Protein AF-A0A2S9GCF1-F1 (afdb_monomer)

Solvent-accessible surface area (backbone atoms only — not comparable to full-atom values): 5632 Å² total; per-residue (Å²): 136,89,87,83,88,86,84,92,78,85,77,62,93,87,66,47,71,72,55,50,43,53,52,47,33,52,49,41,48,70,34,58,76,76,46,42,45,79,43,63,70,89,88,42,84,46,78,45,68,55,65,70,72,73,63,55,33,74,84,76,57,85,84,74,100,62,57,66,86,78,40,46,73,60,47,54,52,54,56,49,50,68,79,68,116

Foldseek 3Di:
DDDDDDDDDDDDPPQDPVNVQVVQLVVCQVDQVSQWDWDCPPVDTDIDGDHRPPDRSVVLDDDDPDDCVVCVVVVVVVNVVVVPD

Secondary structure (DSSP, 8-state):
---------PPPTT--HHHHHHHHHHHHHH-GGGSEEEE-GGG--EEEEPPTTSS-HHHH----SS-HHHHHHHHHHHHHHHH--

Sequence (85 aa):
RRFTQNVLIRLPEHISGPRVAQILQALLDRHDMLRAVLDDSDDEYRLTTRPPGAVQAGDVLTVVDASAQDALSAEVVAALDRIDP

Radius of gyration: 15.36 Å; Cα contacts (8 Å, |Δi|>4): 54; chains: 1; bounding box: 46×19×36 Å

Structure (mmCIF, N/CA/C/O backbone):
data_AF-A0A2S9GCF1-F1
#
_entry.id   AF-A0A2S9GCF1-F1
#
loop_
_atom_site.group_PDB
_atom_site.id
_atom_site.type_symbol
_atom_site.label_atom_id
_atom_site.label_alt_id
_atom_site.label_comp_id
_atom_site.label_asym_id
_atom_site.label_entity_id
_atom_site.label_seq_id
_atom_site.pdbx_PDB_ins_code
_atom_site.Cartn_x
_atom_site.Cartn_y
_atom_site.Cartn_z
_atom_site.occupancy
_atom_site.B_iso_or_equiv
_atom_site.auth_seq_id
_atom_site.auth_comp_id
_atom_site.auth_asym_id
_atom_site.auth_atom_id
_atom_site.pdbx_PDB_model_num
ATOM 1 N N . ARG A 1 1 ? 19.625 11.599 5.985 1.00 63.59 1 ARG A N 1
ATOM 2 C CA . ARG A 1 1 ? 18.504 12.502 6.355 1.00 63.59 1 ARG A CA 1
ATOM 3 C C . ARG A 1 1 ? 17.303 12.018 5.578 1.00 63.59 1 ARG A C 1
ATOM 5 O O . ARG A 1 1 ? 17.363 12.033 4.360 1.00 63.59 1 ARG A O 1
ATOM 12 N N . ARG A 1 2 ? 16.275 11.543 6.267 1.00 69.94 2 ARG A N 1
ATOM 13 C CA . ARG A 1 2 ? 15.108 10.947 5.632 1.00 69.94 2 ARG A CA 1
ATOM 14 C C . ARG A 1 2 ? 14.144 12.021 5.131 1.00 69.94 2 ARG A C 1
ATOM 16 O O . ARG A 1 2 ? 13.889 12.986 5.852 1.00 69.94 2 ARG A O 1
ATOM 23 N N . PHE A 1 3 ? 13.607 11.850 3.926 1.00 82.06 3 PHE A N 1
ATOM 24 C CA . PHE A 1 3 ? 12.582 12.733 3.373 1.00 82.06 3 PHE A CA 1
ATOM 25 C C . PHE A 1 3 ? 11.259 11.978 3.257 1.00 82.06 3 PHE A C 1
ATOM 27 O O . PHE A 1 3 ? 11.133 11.050 2.469 1.00 82.06 3 PHE A O 1
ATOM 34 N N . THR A 1 4 ? 10.269 12.368 4.060 1.00 84.62 4 THR A N 1
ATOM 35 C CA . THR A 1 4 ? 8.908 11.820 3.994 1.00 84.62 4 THR A CA 1
ATOM 36 C C . THR A 1 4 ? 7.884 12.927 4.151 1.00 84.62 4 THR A C 1
ATOM 38 O O . THR A 1 4 ? 8.140 13.931 4.814 1.00 84.62 4 THR A O 1
ATOM 41 N N . GLN A 1 5 ? 6.722 12.732 3.536 1.00 87.12 5 GLN A N 1
ATOM 42 C CA . GLN A 1 5 ? 5.567 13.609 3.679 1.00 87.12 5 GLN A CA 1
ATOM 43 C C . GLN A 1 5 ? 4.422 12.788 4.262 1.00 87.12 5 GLN A C 1
ATOM 45 O O . GLN A 1 5 ? 4.032 11.781 3.679 1.00 87.12 5 GLN A O 1
ATOM 50 N N . ASN A 1 6 ? 3.899 13.215 5.411 1.00 87.69 6 ASN A N 1
ATOM 51 C CA . ASN A 1 6 ? 2.828 12.527 6.128 1.00 87.69 6 ASN A CA 1
ATOM 52 C C . ASN A 1 6 ? 1.700 13.516 6.421 1.00 87.69 6 ASN A C 1
ATOM 54 O O . ASN A 1 6 ? 1.959 14.672 6.757 1.00 87.69 6 ASN A O 1
ATOM 58 N N . VAL A 1 7 ? 0.455 13.059 6.313 1.00 89.25 7 VAL A N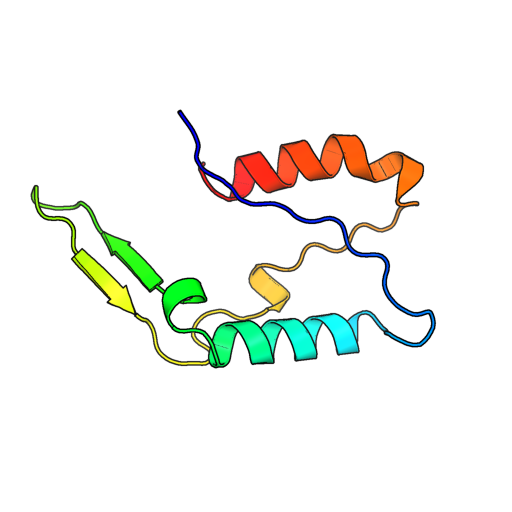 1
ATOM 59 C CA . VAL A 1 7 ? -0.742 13.858 6.600 1.00 89.25 7 VAL A CA 1
ATOM 60 C C . VAL A 1 7 ? -1.695 13.024 7.446 1.00 89.25 7 VAL A C 1
ATOM 62 O O . VAL A 1 7 ? -1.930 11.856 7.146 1.00 89.25 7 VAL A O 1
ATOM 65 N N . LEU A 1 8 ? -2.262 13.634 8.488 1.00 90.25 8 LEU A N 1
ATOM 66 C CA . LEU A 1 8 ? -3.335 13.039 9.279 1.00 90.25 8 LEU A CA 1
ATOM 67 C C . LEU A 1 8 ? -4.688 13.502 8.736 1.00 90.25 8 LEU A C 1
ATOM 69 O O . LEU A 1 8 ? -4.936 14.702 8.617 1.00 90.25 8 LEU A O 1
ATOM 73 N N . ILE A 1 9 ? -5.571 12.550 8.439 1.00 90.31 9 ILE A N 1
ATOM 74 C CA . ILE A 1 9 ? -6.908 12.822 7.911 1.00 90.31 9 ILE A CA 1
ATOM 75 C C . ILE A 1 9 ? -7.938 12.147 8.812 1.00 90.31 9 ILE A C 1
ATOM 77 O O . ILE A 1 9 ? -7.839 10.958 9.106 1.00 90.31 9 ILE A O 1
ATOM 81 N N . ARG A 1 10 ? -8.960 12.902 9.224 1.00 90.62 10 ARG A N 1
ATOM 82 C CA . ARG A 1 10 ? -10.158 12.338 9.852 1.00 90.62 10 ARG A CA 1
ATOM 83 C C . ARG A 1 10 ? -11.129 11.909 8.758 1.00 90.62 10 ARG A C 1
ATOM 85 O O . ARG A 1 10 ? -11.524 12.731 7.934 1.00 90.62 10 ARG A O 1
ATOM 92 N N . LEU A 1 11 ? -11.522 10.641 8.765 1.00 90.50 11 LEU A N 1
ATOM 93 C CA . LEU A 1 11 ? -12.497 10.133 7.807 1.00 90.50 11 LEU A CA 1
ATOM 94 C C . LEU A 1 11 ? -13.922 10.570 8.188 1.00 90.50 11 LEU A C 1
ATOM 96 O O . LEU A 1 11 ? -14.255 10.592 9.375 1.00 90.50 11 LEU A O 1
ATOM 100 N N . PRO A 1 12 ? -14.777 10.897 7.204 1.00 91.12 12 PRO A N 1
ATOM 101 C CA . PRO A 1 12 ? -16.215 11.010 7.419 1.00 91.12 12 PRO A CA 1
ATOM 102 C C . PRO A 1 12 ? -16.810 9.705 7.967 1.00 91.12 12 PRO A C 1
ATOM 104 O O . PRO A 1 12 ? -16.386 8.620 7.574 1.00 91.12 12 PRO A O 1
ATOM 107 N N . GLU A 1 13 ? -17.851 9.809 8.799 1.00 88.75 13 GLU A N 1
ATOM 108 C CA . GLU A 1 13 ? -18.450 8.673 9.530 1.00 88.75 13 GLU A CA 1
ATOM 109 C C . GLU A 1 13 ? -18.942 7.522 8.636 1.00 88.75 13 GLU A C 1
ATOM 111 O O . GLU A 1 13 ? -18.991 6.374 9.062 1.00 88.75 13 GLU A O 1
ATOM 116 N N . HIS A 1 14 ? -19.294 7.812 7.382 1.00 90.94 14 HIS A N 1
ATOM 117 C CA . HIS A 1 14 ? -19.834 6.827 6.443 1.00 90.94 14 HIS A CA 1
ATOM 118 C C . HIS A 1 14 ? -18.760 6.093 5.620 1.00 90.94 14 HIS A C 1
ATOM 120 O O . HIS A 1 14 ? -19.102 5.258 4.779 1.00 90.94 14 HIS A O 1
ATOM 126 N N . ILE A 1 15 ? -17.470 6.404 5.803 1.00 92.19 15 ILE A N 1
ATOM 127 C CA . ILE A 1 15 ? -16.391 5.710 5.095 1.00 92.19 15 ILE A CA 1
ATOM 128 C C . ILE A 1 15 ? -15.997 4.454 5.872 1.00 92.19 15 ILE A C 1
ATOM 130 O O . ILE A 1 15 ? -15.434 4.519 6.960 1.00 92.19 15 ILE A O 1
ATOM 134 N N . SER A 1 16 ? -16.255 3.295 5.269 1.00 91.94 16 SER A N 1
ATOM 135 C CA . SER A 1 16 ? -15.846 1.998 5.803 1.00 91.94 16 SER A CA 1
ATOM 136 C C . SER A 1 16 ? -14.402 1.646 5.429 1.00 91.94 16 SER A C 1
ATOM 138 O O . SER A 1 16 ? -13.874 2.130 4.427 1.00 91.94 16 SER A O 1
ATOM 140 N N . GLY A 1 17 ? -13.782 0.729 6.178 1.00 90.69 17 GLY A N 1
ATOM 141 C CA . GLY A 1 17 ? -12.455 0.185 5.853 1.00 90.69 17 GLY A CA 1
ATOM 142 C C . GLY A 1 17 ? -12.334 -0.333 4.407 1.00 90.69 17 GLY A C 1
ATOM 143 O O . GLY A 1 17 ? -11.428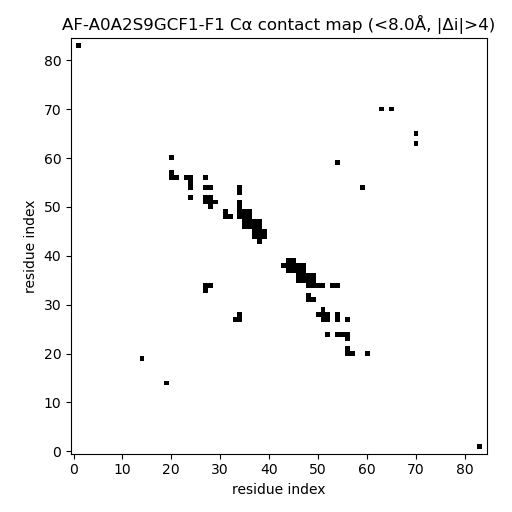 0.097 3.692 1.00 90.69 17 GLY A O 1
ATOM 144 N N . PRO A 1 18 ? -13.277 -1.158 3.905 1.00 94.19 18 PRO A N 1
ATOM 145 C CA . PRO A 1 18 ? -13.275 -1.579 2.502 1.00 94.19 18 PRO A CA 1
ATOM 146 C C . PRO A 1 18 ? -13.343 -0.410 1.511 1.00 94.19 18 PRO A C 1
ATOM 148 O O . PRO A 1 18 ? -12.710 -0.452 0.456 1.00 94.19 18 PRO A O 1
ATOM 151 N N . ARG A 1 19 ? -14.076 0.661 1.848 1.00 95.25 19 ARG A N 1
ATOM 152 C CA . ARG A 1 19 ? -14.145 1.861 1.007 1.00 95.25 19 ARG A CA 1
ATOM 153 C C . ARG A 1 19 ? -12.821 2.625 0.999 1.00 95.25 19 ARG A C 1
ATOM 155 O O . ARG A 1 19 ? -12.438 3.116 -0.059 1.00 95.25 19 ARG A O 1
ATOM 162 N N . VAL A 1 20 ? -12.108 2.692 2.127 1.00 95.38 20 VAL A N 1
ATOM 163 C CA . VAL A 1 20 ? -10.746 3.253 2.183 1.00 95.38 20 VAL A CA 1
ATOM 164 C C . VAL A 1 20 ? -9.816 2.480 1.256 1.00 95.38 20 VAL A C 1
ATOM 166 O O . VAL A 1 20 ? -9.158 3.095 0.423 1.00 95.38 20 VAL A O 1
ATOM 169 N N . ALA A 1 21 ? -9.809 1.146 1.331 1.00 96.56 21 ALA A N 1
ATOM 170 C CA . ALA A 1 21 ? -8.958 0.316 0.479 1.00 96.56 21 ALA A CA 1
ATOM 171 C C . ALA A 1 21 ? -9.227 0.548 -1.021 1.00 96.56 21 ALA A C 1
ATOM 173 O O . ALA A 1 21 ? -8.288 0.694 -1.798 1.00 96.56 21 ALA A O 1
ATOM 174 N N . GLN A 1 22 ? -10.497 0.671 -1.425 1.00 97.19 22 GLN A N 1
ATOM 175 C CA . GLN A 1 22 ? -10.868 0.989 -2.812 1.00 97.19 22 GLN A CA 1
ATOM 176 C C . GLN A 1 22 ? -10.375 2.373 -3.257 1.00 97.19 22 GLN A C 1
ATOM 178 O O . GLN A 1 22 ? -9.886 2.524 -4.376 1.00 97.19 22 GLN A O 1
ATOM 183 N N . ILE A 1 23 ? -10.497 3.386 -2.393 1.00 96.31 23 ILE A N 1
ATOM 184 C CA . ILE A 1 23 ? -10.005 4.740 -2.682 1.00 96.31 23 ILE A CA 1
ATOM 185 C C . ILE A 1 23 ? -8.480 4.726 -2.819 1.00 96.31 23 ILE A C 1
ATOM 187 O O . ILE A 1 23 ? -7.953 5.292 -3.774 1.00 96.31 23 ILE A O 1
ATOM 191 N N . LEU A 1 24 ? -7.775 4.051 -1.908 1.00 96.94 24 LEU A N 1
ATOM 192 C CA . LEU A 1 24 ? -6.321 3.906 -1.974 1.00 96.94 24 LEU A CA 1
ATOM 193 C C . LEU A 1 24 ? -5.884 3.180 -3.248 1.00 96.94 24 LEU A C 1
ATOM 195 O O . LEU A 1 24 ? -4.950 3.638 -3.899 1.00 96.94 24 LEU A O 1
ATOM 199 N N . GLN A 1 25 ? -6.587 2.118 -3.656 1.00 98.56 25 GLN A N 1
ATOM 200 C CA . GLN A 1 25 ? -6.293 1.422 -4.909 1.00 98.56 25 GLN A CA 1
ATOM 201 C C . GLN A 1 25 ? -6.441 2.358 -6.113 1.00 98.56 25 GLN A C 1
ATOM 203 O O . GLN A 1 25 ? -5.538 2.445 -6.940 1.00 98.56 25 GLN A O 1
ATOM 208 N N . ALA A 1 26 ? -7.534 3.126 -6.173 1.00 98.44 26 ALA A N 1
ATOM 209 C CA . ALA A 1 26 ? -7.753 4.089 -7.248 1.00 98.44 26 ALA A CA 1
ATOM 210 C C . ALA A 1 26 ? -6.662 5.173 -7.299 1.00 98.44 26 ALA A C 1
ATOM 212 O O . ALA A 1 26 ? -6.244 5.565 -8.388 1.00 98.44 26 ALA A O 1
ATOM 213 N N . LEU A 1 27 ? -6.180 5.643 -6.143 1.00 97.62 27 LEU A N 1
ATOM 214 C CA . LEU A 1 27 ? -5.065 6.590 -6.074 1.00 97.62 27 LEU A CA 1
ATOM 215 C C . LEU A 1 27 ? -3.765 5.960 -6.581 1.00 97.62 27 LEU A C 1
ATOM 217 O O . LEU A 1 27 ? -3.100 6.554 -7.427 1.00 97.62 27 LEU A O 1
ATOM 221 N N . LEU A 1 28 ? -3.418 4.760 -6.109 1.00 98.25 28 LEU A N 1
ATOM 222 C CA . LEU A 1 28 ? -2.221 4.046 -6.553 1.00 98.25 28 LEU A CA 1
ATOM 223 C C . LEU A 1 28 ? -2.247 3.859 -8.072 1.00 98.25 28 LEU A C 1
ATOM 225 O O . LEU A 1 28 ? -1.322 4.281 -8.761 1.00 98.25 28 LEU A O 1
ATOM 229 N N . ASP A 1 29 ? -3.342 3.327 -8.610 1.00 98.44 29 ASP A N 1
ATOM 230 C CA . ASP A 1 29 ? -3.489 3.044 -10.039 1.00 98.44 29 ASP A CA 1
ATOM 231 C C . ASP A 1 29 ? -3.453 4.306 -10.905 1.00 98.44 29 ASP A C 1
ATOM 233 O O . ASP A 1 29 ? -2.908 4.284 -12.010 1.00 98.44 29 ASP A O 1
ATOM 237 N N . ARG A 1 30 ? -3.997 5.421 -10.402 1.00 98.25 30 ARG A N 1
ATOM 238 C CA . ARG A 1 30 ? -4.025 6.704 -11.114 1.00 98.25 30 ARG A CA 1
ATOM 239 C C . ARG A 1 30 ? -2.680 7.430 -11.107 1.00 98.25 30 ARG A C 1
ATOM 241 O O . ARG A 1 30 ? -2.432 8.212 -12.024 1.00 98.25 30 ARG A O 1
ATOM 248 N N . HIS A 1 31 ? -1.850 7.231 -10.086 1.00 98.25 31 HIS A N 1
ATOM 249 C CA . HIS A 1 31 ? -0.635 8.016 -9.872 1.00 98.25 31 HIS A CA 1
ATOM 250 C C . HIS A 1 31 ? 0.633 7.183 -10.084 1.00 98.25 31 HIS A C 1
ATOM 252 O O . HIS A 1 31 ? 1.088 6.473 -9.192 1.00 98.25 31 HIS A O 1
ATOM 258 N N . ASP A 1 32 ? 1.257 7.345 -11.250 1.00 97.56 32 ASP A N 1
ATOM 259 C CA . ASP A 1 32 ? 2.492 6.665 -11.671 1.00 97.56 32 ASP A CA 1
ATOM 260 C C . ASP A 1 32 ? 3.605 6.698 -10.616 1.00 97.56 32 ASP A C 1
ATOM 262 O O . ASP A 1 32 ? 4.193 5.665 -10.299 1.00 97.56 32 ASP A O 1
ATOM 266 N N . MET A 1 33 ? 3.831 7.859 -9.996 1.00 95.81 33 MET A N 1
ATOM 267 C CA . MET A 1 33 ? 4.878 8.035 -8.984 1.00 95.81 33 MET A CA 1
ATOM 268 C C . MET A 1 33 ? 4.658 7.212 -7.711 1.00 95.81 33 MET A C 1
ATOM 270 O O . MET A 1 33 ? 5.636 6.838 -7.074 1.00 95.81 33 MET A O 1
ATOM 274 N N . LEU A 1 34 ? 3.413 6.880 -7.349 1.00 95.50 34 LEU A N 1
ATOM 275 C CA . LEU A 1 34 ? 3.140 6.005 -6.198 1.00 95.50 34 LEU A CA 1
ATOM 276 C C . LEU A 1 34 ? 3.460 4.530 -6.495 1.00 95.50 34 LEU A C 1
ATOM 278 O O . LEU A 1 34 ? 3.527 3.707 -5.586 1.00 95.50 34 LEU A O 1
ATOM 282 N N . ARG A 1 35 ? 3.647 4.191 -7.774 1.00 96.69 35 ARG A N 1
ATOM 283 C CA . ARG A 1 35 ? 3.948 2.842 -8.272 1.00 96.69 35 ARG A CA 1
ATOM 284 C C . ARG A 1 35 ? 5.389 2.730 -8.773 1.00 96.69 35 ARG A C 1
ATOM 286 O O . ARG A 1 35 ? 5.802 1.643 -9.187 1.00 96.69 35 ARG A O 1
ATOM 293 N N . ALA A 1 36 ? 6.136 3.831 -8.757 1.00 95.88 36 ALA A N 1
ATOM 294 C CA . ALA A 1 36 ? 7.503 3.885 -9.234 1.00 95.88 36 ALA A CA 1
ATOM 295 C C . ALA A 1 36 ? 8.476 3.254 -8.231 1.00 95.88 36 ALA A C 1
ATOM 297 O O . ALA A 1 36 ? 8.234 3.241 -7.026 1.00 95.88 36 ALA A O 1
ATOM 298 N N . VAL A 1 37 ? 9.572 2.713 -8.752 1.00 93.25 37 VAL A N 1
ATOM 299 C CA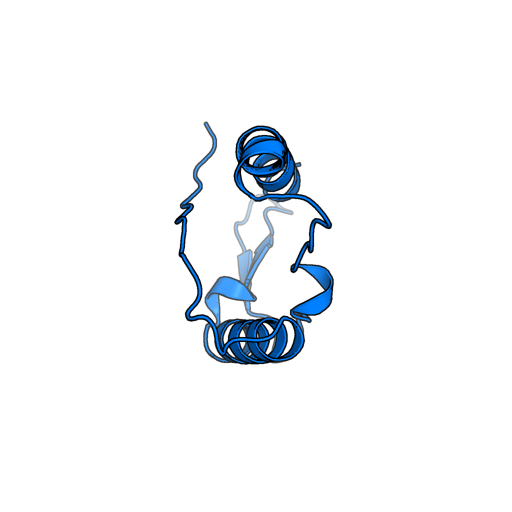 . VAL A 1 37 ? 10.707 2.203 -7.981 1.00 93.25 37 VAL A CA 1
ATOM 300 C C . VAL A 1 37 ? 11.958 2.867 -8.530 1.00 93.25 37 VAL A C 1
ATOM 302 O O . VAL A 1 37 ? 12.127 2.936 -9.750 1.00 93.25 37 VAL A O 1
ATOM 305 N N . LEU A 1 38 ? 12.794 3.386 -7.637 1.00 91.56 38 LEU A N 1
ATOM 306 C CA . LEU A 1 38 ? 14.125 3.869 -7.970 1.00 91.56 38 LEU A CA 1
ATOM 307 C C . LEU A 1 38 ? 15.101 2.718 -7.743 1.00 91.56 38 LEU A C 1
ATOM 309 O O . LEU A 1 38 ? 15.171 2.194 -6.637 1.00 91.56 38 LEU A O 1
ATOM 313 N N . ASP A 1 39 ? 15.790 2.322 -8.800 1.00 90.38 39 ASP A N 1
ATOM 314 C CA . ASP A 1 39 ? 16.924 1.409 -8.739 1.00 90.38 39 ASP A CA 1
ATOM 315 C C . ASP A 1 39 ? 18.206 2.246 -8.779 1.00 90.38 39 ASP A C 1
ATOM 317 O O . ASP A 1 39 ? 18.288 3.190 -9.570 1.00 90.38 39 ASP A O 1
ATOM 321 N N . AS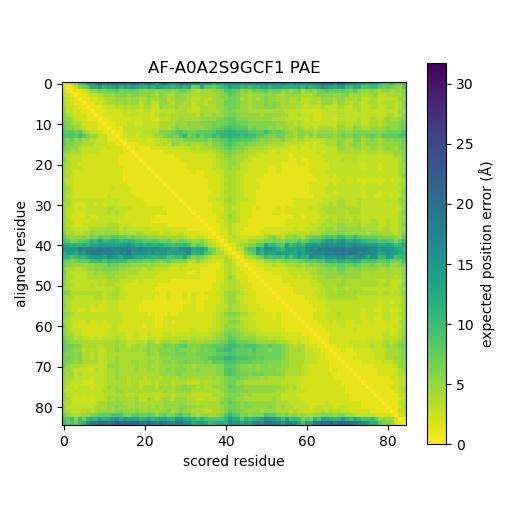P A 1 40 ? 19.152 1.946 -7.900 1.00 87.12 40 ASP A N 1
ATOM 322 C CA . ASP A 1 40 ? 20.475 2.569 -7.832 1.00 87.12 40 ASP A CA 1
ATOM 323 C C . ASP A 1 40 ? 21.611 1.555 -8.057 1.00 87.12 40 ASP A C 1
ATOM 325 O O . ASP A 1 40 ? 22.781 1.870 -7.824 1.00 87.12 40 ASP A O 1
ATOM 329 N N . SER A 1 41 ? 21.290 0.346 -8.539 1.00 81.94 41 SER A N 1
ATOM 330 C CA . SER A 1 41 ? 22.297 -0.624 -8.963 1.00 81.94 41 SER A CA 1
ATOM 331 C C . SER A 1 41 ? 23.113 -0.088 -10.144 1.00 81.94 41 SER A C 1
ATOM 333 O O . SER A 1 41 ? 22.569 0.561 -11.035 1.00 81.94 41 SER A O 1
ATOM 335 N N . ASP A 1 42 ? 24.400 -0.431 -10.195 1.00 77.31 42 ASP A N 1
ATOM 336 C CA . ASP 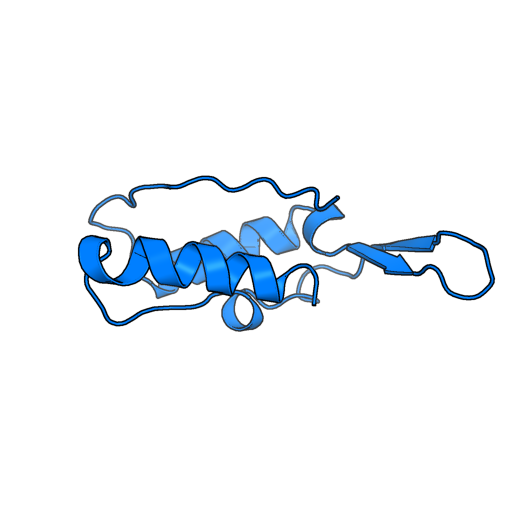A 1 42 ? 25.320 -0.110 -11.301 1.00 77.31 42 ASP A CA 1
ATOM 337 C C . ASP A 1 42 ? 25.692 1.381 -11.456 1.00 77.31 42 ASP A C 1
ATOM 339 O O . ASP A 1 42 ? 25.983 1.839 -12.560 1.00 77.31 42 ASP A O 1
ATOM 343 N N . ASP A 1 43 ? 25.728 2.138 -10.352 1.00 81.25 43 ASP A N 1
ATOM 344 C CA . ASP A 1 43 ? 26.102 3.567 -10.313 1.00 81.25 43 ASP A CA 1
ATOM 345 C C . ASP A 1 43 ? 25.189 4.490 -11.162 1.00 81.25 43 ASP A C 1
ATOM 347 O O . ASP A 1 43 ? 25.518 5.658 -11.403 1.00 81.25 43 ASP A O 1
ATOM 351 N N . GLU A 1 44 ? 24.013 4.007 -11.582 1.00 88.12 44 GLU A N 1
ATOM 352 C CA . GLU A 1 44 ? 23.014 4.767 -12.338 1.00 88.12 44 GLU A CA 1
ATOM 353 C C . GLU A 1 44 ? 21.650 4.758 -11.634 1.00 88.12 44 GLU A C 1
ATOM 355 O O . GLU A 1 44 ? 21.097 3.719 -11.289 1.00 88.12 44 GLU A O 1
ATOM 360 N N . TYR A 1 45 ? 21.056 5.943 -11.469 1.00 89.19 45 TYR A N 1
ATOM 361 C CA . TYR A 1 45 ? 19.703 6.073 -10.933 1.00 89.19 45 TYR A CA 1
ATOM 362 C C . TYR A 1 45 ? 18.661 5.818 -12.021 1.00 89.19 45 TYR A C 1
ATOM 364 O O . TYR A 1 45 ? 18.441 6.658 -12.898 1.00 89.19 45 TYR A O 1
ATOM 372 N N . ARG A 1 46 ? 17.944 4.698 -11.921 1.00 92.69 46 ARG A N 1
ATOM 373 C CA . ARG A 1 46 ? 16.893 4.314 -12.866 1.00 92.69 46 ARG A CA 1
ATOM 374 C C . ARG A 1 46 ? 15.524 4.284 -12.199 1.00 92.69 46 ARG A C 1
ATOM 376 O O . ARG A 1 46 ? 15.198 3.391 -11.421 1.00 92.69 46 ARG A O 1
ATOM 383 N N . LEU A 1 47 ? 14.664 5.231 -12.571 1.00 94.44 47 LEU A N 1
ATOM 384 C CA . LEU A 1 47 ? 13.273 5.261 -12.119 1.00 94.44 47 LEU A CA 1
ATOM 385 C C . LEU A 1 47 ? 12.381 4.434 -13.056 1.00 94.44 47 LEU A C 1
ATOM 387 O O . LEU A 1 47 ? 12.236 4.756 -14.233 1.00 94.44 47 LEU A O 1
ATOM 391 N N . THR A 1 48 ? 11.738 3.392 -12.529 1.00 96.38 48 THR A N 1
ATOM 392 C CA . THR A 1 48 ? 10.815 2.535 -13.288 1.00 96.38 48 THR A CA 1
ATOM 393 C C . THR A 1 48 ? 9.404 2.638 -12.740 1.00 96.38 48 THR A C 1
ATOM 395 O O . THR A 1 48 ? 9.160 2.341 -11.573 1.00 96.38 48 THR A O 1
ATOM 398 N N . THR A 1 49 ? 8.451 3.001 -13.597 1.00 97.50 49 THR A N 1
ATOM 399 C CA . THR A 1 49 ? 7.025 2.986 -13.252 1.00 97.50 49 THR A CA 1
ATOM 400 C C . THR A 1 49 ? 6.448 1.609 -13.560 1.00 97.50 49 THR A C 1
ATOM 402 O O . THR A 1 49 ? 6.444 1.173 -14.710 1.00 97.50 49 THR A O 1
ATOM 405 N N . ARG A 1 50 ? 5.958 0.910 -12.532 1.00 97.38 50 ARG A N 1
ATOM 406 C CA . ARG A 1 50 ? 5.238 -0.370 -12.690 1.00 97.38 50 ARG A CA 1
ATOM 407 C C . ARG A 1 50 ? 3.879 -0.137 -13.383 1.00 97.38 50 ARG A C 1
ATOM 409 O O . ARG A 1 50 ? 3.535 1.020 -13.571 1.00 97.38 50 ARG A O 1
ATOM 416 N N . PRO A 1 51 ? 3.083 -1.138 -13.805 1.00 97.88 51 PRO A N 1
ATOM 417 C CA . PRO A 1 51 ? 1.724 -0.916 -14.337 1.00 97.88 51 PRO A CA 1
ATOM 418 C C . PRO A 1 51 ? 0.669 -0.690 -13.228 1.00 97.88 51 PRO A C 1
ATOM 420 O O . PRO A 1 51 ? 0.967 -0.916 -12.049 1.00 97.88 51 PRO A O 1
ATOM 423 N N . PRO A 1 52 ? -0.544 -0.187 -13.544 1.00 98.25 52 PRO A N 1
ATOM 424 C CA . PRO A 1 52 ? -1.656 -0.155 -12.588 1.00 98.25 52 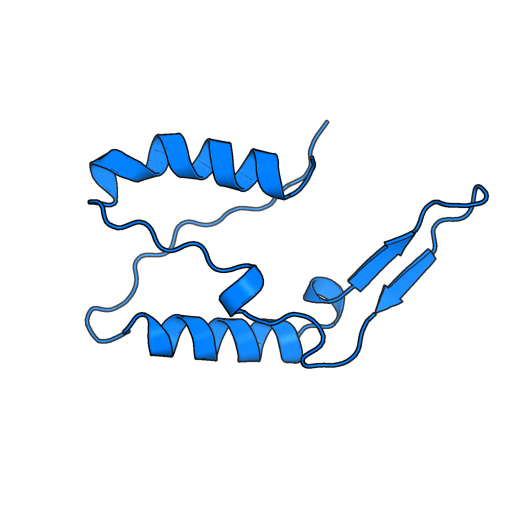PRO A CA 1
ATOM 425 C C . PRO A 1 52 ? -1.939 -1.558 -12.033 1.00 98.25 52 PRO A C 1
ATOM 427 O O . PRO A 1 52 ? -1.765 -2.549 -12.740 1.00 98.25 52 PRO A O 1
ATOM 430 N N . GLY A 1 53 ? -2.314 -1.654 -10.759 1.00 97.19 53 GLY A N 1
ATOM 431 C CA . GLY A 1 53 ? -2.491 -2.921 -10.046 1.00 97.19 53 GLY A CA 1
ATOM 432 C C . GLY A 1 53 ? -1.192 -3.595 -9.586 1.00 97.19 53 GLY A C 1
ATOM 433 O O . GLY A 1 53 ? -1.249 -4.593 -8.874 1.00 97.19 53 GLY A O 1
ATOM 434 N N . ALA A 1 54 ? -0.009 -3.068 -9.923 1.00 97.75 54 ALA A N 1
ATOM 435 C CA . ALA A 1 54 ? 1.259 -3.626 -9.437 1.00 97.75 54 ALA A CA 1
ATOM 436 C C . ALA A 1 54 ? 1.518 -3.383 -7.938 1.00 97.75 54 ALA A C 1
ATOM 438 O O . ALA A 1 54 ? 2.418 -3.995 -7.367 1.00 97.75 54 ALA A O 1
ATOM 439 N N . VAL A 1 55 ? 0.763 -2.474 -7.316 1.00 97.62 55 VAL A N 1
ATOM 440 C CA . VAL A 1 55 ? 0.734 -2.260 -5.866 1.00 97.62 55 VAL A CA 1
ATOM 441 C C . VAL A 1 55 ? -0.705 -2.454 -5.421 1.00 97.62 55 VAL A C 1
ATOM 443 O O . VAL A 1 55 ? -1.582 -1.686 -5.823 1.00 97.62 55 VAL A O 1
ATOM 446 N N . GLN A 1 56 ? -0.954 -3.490 -4.625 1.00 97.81 56 GLN A N 1
ATOM 447 C CA . GLN A 1 56 ? -2.270 -3.713 -4.042 1.00 97.81 56 GLN A CA 1
ATOM 448 C C . GLN A 1 56 ? -2.392 -2.865 -2.779 1.00 97.81 56 GLN A C 1
ATOM 450 O O . GLN A 1 56 ? -1.523 -2.901 -1.910 1.00 97.81 56 GLN A O 1
ATOM 455 N N . ALA A 1 57 ? -3.481 -2.110 -2.650 1.00 97.44 57 ALA A N 1
ATOM 456 C CA . ALA A 1 57 ? -3.710 -1.255 -1.489 1.00 97.44 57 ALA A CA 1
ATOM 457 C C . ALA A 1 57 ? -3.685 -2.048 -0.175 1.00 97.44 57 ALA A C 1
ATOM 459 O O . ALA A 1 57 ? -3.213 -1.534 0.831 1.00 97.44 57 ALA A O 1
ATOM 460 N N . GLY A 1 58 ? -4.148 -3.303 -0.189 1.00 95.69 58 GLY A N 1
ATOM 461 C CA . GLY A 1 58 ? -4.114 -4.189 0.976 1.00 95.69 58 GLY A CA 1
ATOM 462 C C . GLY A 1 58 ? -2.705 -4.527 1.471 1.00 95.69 58 GLY A C 1
ATOM 463 O O . GLY A 1 58 ? -2.543 -4.756 2.663 1.00 95.69 58 GLY A O 1
ATOM 464 N N . ASP A 1 59 ? -1.695 -4.490 0.598 1.00 94.25 59 ASP A N 1
ATOM 465 C CA . ASP A 1 59 ? -0.306 -4.798 0.967 1.00 94.25 59 ASP A CA 1
ATOM 466 C C . ASP A 1 59 ? 0.376 -3.619 1.679 1.00 94.25 59 ASP A C 1
ATOM 468 O O . ASP A 1 59 ? 1.348 -3.799 2.408 1.00 94.25 59 ASP A O 1
ATOM 472 N N . VAL A 1 60 ? -0.129 -2.398 1.466 1.00 93.56 60 VAL A N 1
ATOM 473 C CA . VAL A 1 60 ? 0.438 -1.150 2.009 1.00 93.56 60 VAL A CA 1
ATOM 474 C C . VAL A 1 60 ? -0.485 -0.450 3.012 1.00 93.56 60 VAL A C 1
ATOM 476 O O . VAL A 1 60 ? -0.099 0.548 3.620 1.00 93.56 60 VAL A O 1
ATOM 479 N N . LEU A 1 61 ? -1.707 -0.955 3.201 1.00 94.25 61 LEU A N 1
ATOM 480 C CA . LEU A 1 61 ? -2.666 -0.473 4.188 1.00 94.25 61 LEU A CA 1
ATOM 481 C C . LEU A 1 61 ? -2.518 -1.264 5.487 1.00 94.25 61 LEU A C 1
ATOM 483 O O . LEU A 1 61 ? -2.815 -2.454 5.547 1.00 94.25 61 LEU A O 1
ATOM 487 N N . THR A 1 62 ? -2.144 -0.576 6.559 1.00 92.75 62 THR A N 1
ATOM 488 C CA . THR A 1 62 ? -2.165 -1.136 7.913 1.00 92.75 62 THR A CA 1
ATOM 489 C C . THR A 1 62 ? -3.424 -0.678 8.642 1.00 92.75 62 THR A C 1
ATOM 491 O O . THR A 1 62 ? -3.716 0.517 8.696 1.00 92.75 62 THR A O 1
ATOM 494 N N . VAL A 1 63 ? -4.172 -1.628 9.206 1.00 92.19 63 VAL A N 1
ATOM 495 C CA . VAL A 1 63 ? -5.343 -1.362 10.051 1.00 92.19 63 VAL A CA 1
ATOM 496 C C . VAL A 1 63 ? -4.987 -1.719 11.484 1.00 92.19 63 VAL A C 1
ATOM 498 O O . VAL A 1 63 ? -4.490 -2.811 11.743 1.00 92.19 63 VAL A O 1
ATOM 501 N N . VAL A 1 64 ? -5.251 -0.797 12.404 1.00 93.31 64 VAL A N 1
ATOM 502 C CA . VAL A 1 64 ? -4.931 -0.954 13.822 1.00 93.31 64 VAL A CA 1
ATOM 503 C C . VAL A 1 64 ? -6.230 -1.004 14.606 1.00 93.31 64 VAL A C 1
ATOM 505 O O . VAL A 1 64 ? -7.032 -0.074 14.540 1.00 93.31 64 VAL A O 1
ATOM 508 N N . ASP A 1 65 ? -6.440 -2.102 15.328 1.00 91.94 65 ASP A N 1
ATOM 509 C CA . ASP A 1 65 ? -7.619 -2.310 16.170 1.00 91.94 65 ASP A CA 1
ATOM 510 C C . ASP A 1 65 ? -7.418 -1.655 17.545 1.00 91.94 65 ASP A C 1
ATOM 512 O O . ASP A 1 65 ? -7.204 -2.310 18.563 1.00 91.94 65 ASP A O 1
ATOM 516 N N . ALA A 1 66 ? -7.376 -0.323 17.548 1.00 92.19 66 ALA A N 1
ATOM 517 C CA . ALA A 1 66 ? -7.240 0.497 18.744 1.00 92.19 66 ALA A CA 1
ATOM 518 C C . ALA A 1 66 ? -7.835 1.887 18.507 1.00 92.19 66 ALA A C 1
ATOM 520 O O . ALA A 1 66 ? -8.080 2.309 17.372 1.00 92.19 66 ALA A O 1
ATOM 521 N N . SER A 1 67 ? -8.037 2.639 19.589 1.00 91.00 67 SER A N 1
ATOM 522 C CA . SER A 1 67 ? -8.381 4.048 19.448 1.00 91.00 67 SER A CA 1
ATOM 523 C C . SER A 1 67 ? -7.213 4.803 18.799 1.00 91.00 67 SER A C 1
ATOM 525 O O . SER A 1 67 ? -6.040 4.531 19.068 1.00 91.00 67 SER A O 1
ATOM 527 N N . ALA A 1 68 ? -7.523 5.800 17.966 1.00 88.44 68 ALA A N 1
ATOM 528 C CA . ALA A 1 68 ? -6.487 6.649 17.378 1.00 88.44 68 ALA A CA 1
ATOM 529 C C . ALA A 1 68 ? -5.644 7.350 18.458 1.00 88.44 68 ALA A C 1
ATOM 531 O O . ALA A 1 68 ? -4.459 7.580 18.251 1.00 88.44 68 ALA A O 1
ATOM 532 N N . GLN A 1 69 ? -6.236 7.655 19.616 1.00 91.50 69 GLN A N 1
ATOM 533 C CA . GLN A 1 69 ? -5.533 8.301 20.720 1.00 91.50 69 GLN A CA 1
ATOM 534 C C . GLN A 1 69 ? -4.418 7.418 21.293 1.00 91.50 69 GLN A C 1
ATOM 536 O O . GLN A 1 69 ? -3.350 7.933 21.621 1.00 91.50 69 GLN A O 1
ATOM 541 N N . ASP A 1 70 ? -4.652 6.109 21.381 1.00 93.94 70 ASP A N 1
ATOM 542 C CA . ASP A 1 70 ? -3.703 5.170 21.983 1.00 93.94 70 ASP A CA 1
ATOM 543 C C . ASP A 1 70 ? -2.632 4.717 20.983 1.00 93.94 70 ASP A C 1
ATOM 545 O O . ASP A 1 70 ? -1.480 4.501 21.356 1.00 93.94 70 ASP A O 1
ATOM 549 N N . ALA A 1 71 ? -2.994 4.599 19.701 1.00 93.56 71 ALA A N 1
ATOM 550 C CA . ALA A 1 71 ? -2.116 4.033 18.678 1.00 93.56 71 ALA A CA 1
ATOM 551 C C . ALA A 1 71 ? -1.266 5.062 17.917 1.00 93.56 71 ALA A C 1
ATOM 553 O O . ALA A 1 71 ? -0.171 4.726 17.467 1.00 93.56 71 ALA A O 1
ATOM 554 N N . LEU A 1 72 ? -1.734 6.309 17.752 1.00 90.69 72 LEU A N 1
ATOM 555 C CA . LEU A 1 72 ? -1.167 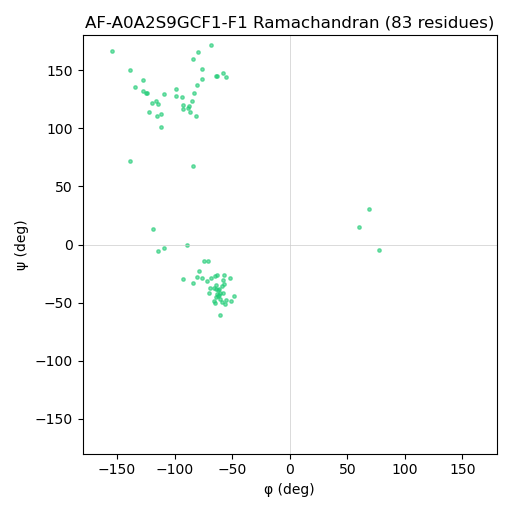7.245 16.769 1.00 90.69 72 LEU A CA 1
ATOM 556 C C . LEU A 1 72 ? 0.342 7.462 16.932 1.00 90.69 72 LEU A C 1
ATOM 558 O O . LEU A 1 72 ? 1.075 7.398 15.950 1.00 90.69 72 LEU A O 1
ATOM 562 N N . SER A 1 73 ? 0.815 7.707 18.155 1.00 91.50 73 SER A N 1
ATOM 563 C CA . SER A 1 73 ? 2.233 7.999 18.397 1.00 91.50 73 SER A CA 1
ATOM 564 C C . SER A 1 73 ? 3.145 6.829 18.019 1.00 91.50 73 SER A C 1
ATOM 566 O O . SER A 1 73 ? 4.170 7.040 17.376 1.00 91.50 73 SER A O 1
ATOM 568 N N . ALA A 1 74 ? 2.770 5.601 18.390 1.00 92.94 74 ALA A N 1
ATOM 569 C CA . ALA A 1 74 ? 3.550 4.406 18.076 1.00 92.94 74 ALA A CA 1
ATOM 570 C C . ALA A 1 74 ? 3.490 4.079 16.576 1.00 92.94 74 ALA A C 1
ATOM 572 O O . ALA A 1 74 ? 4.511 3.777 15.960 1.00 92.94 74 ALA A O 1
ATOM 573 N N . GLU A 1 75 ? 2.311 4.211 15.971 1.00 92.06 75 GLU A N 1
ATOM 574 C CA . GLU A 1 75 ? 2.103 3.877 14.563 1.00 92.06 75 GLU A CA 1
ATOM 575 C C . GLU A 1 75 ? 2.742 4.873 13.605 1.00 92.06 75 GLU A C 1
ATOM 577 O O . GLU A 1 75 ? 3.202 4.469 12.543 1.00 92.06 75 GLU A O 1
ATOM 582 N N . VAL A 1 76 ? 2.842 6.156 13.965 1.00 89.50 76 VAL A N 1
ATOM 583 C CA . VAL A 1 76 ? 3.605 7.124 13.161 1.00 89.50 76 VAL A CA 1
ATOM 584 C C . VAL A 1 76 ? 5.074 6.713 13.081 1.00 89.50 76 VAL A C 1
ATOM 586 O O . VAL A 1 76 ? 5.649 6.749 11.996 1.00 89.50 76 VAL A O 1
ATOM 589 N N . VAL A 1 77 ? 5.675 6.284 14.195 1.00 89.38 77 VAL A N 1
ATOM 590 C CA . VAL A 1 77 ? 7.067 5.808 14.206 1.00 89.38 77 VAL A CA 1
ATOM 591 C C . VAL A 1 77 ? 7.201 4.530 13.379 1.00 89.38 77 VAL A C 1
ATOM 593 O O . VAL A 1 77 ? 8.006 4.488 12.454 1.00 89.38 77 VAL A O 1
ATOM 596 N N . ALA A 1 78 ? 6.348 3.532 13.620 1.00 90.62 78 ALA A N 1
ATOM 597 C CA . ALA A 1 78 ? 6.399 2.266 12.891 1.00 90.62 78 ALA A CA 1
ATOM 598 C C . ALA A 1 78 ? 6.145 2.430 11.379 1.00 90.62 78 ALA A C 1
ATOM 600 O O . ALA A 1 78 ? 6.788 1.778 10.558 1.00 90.62 78 ALA A O 1
ATOM 601 N N . ALA A 1 79 ? 5.211 3.304 10.986 1.00 89.00 79 ALA A N 1
ATOM 602 C CA . ALA A 1 79 ? 4.929 3.608 9.585 1.00 89.00 79 ALA A CA 1
ATOM 603 C C . ALA A 1 79 ? 6.103 4.307 8.913 1.00 89.00 79 ALA A C 1
ATOM 605 O O . ALA A 1 79 ? 6.394 4.028 7.748 1.00 89.00 79 ALA A O 1
ATOM 606 N N . LEU A 1 80 ? 6.792 5.186 9.645 1.00 88.00 80 LEU A N 1
ATOM 607 C CA . LEU A 1 80 ? 8.041 5.722 9.163 1.00 88.00 80 LEU A CA 1
ATOM 608 C C . LEU A 1 80 ? 9.021 4.558 8.953 1.00 88.00 80 LEU A C 1
ATOM 610 O O . LEU A 1 80 ? 9.416 4.324 7.815 1.00 88.00 80 LEU A O 1
ATOM 614 N N . ASP A 1 81 ? 9.384 3.774 9.955 1.00 89.06 81 ASP A N 1
ATOM 615 C CA . ASP A 1 81 ? 10.417 2.732 9.805 1.00 89.06 81 ASP A CA 1
ATOM 616 C C . ASP A 1 81 ? 10.182 1.768 8.614 1.00 89.06 81 ASP A C 1
ATOM 618 O O . ASP A 1 81 ? 11.132 1.339 7.974 1.00 89.06 81 ASP A O 1
ATOM 622 N N . ARG A 1 82 ? 8.924 1.521 8.210 1.00 87.38 82 ARG A N 1
ATOM 623 C CA . ARG A 1 82 ? 8.577 0.710 7.022 1.00 87.38 82 ARG A CA 1
ATOM 624 C C . ARG A 1 82 ? 8.931 1.308 5.646 1.00 87.38 82 ARG A C 1
ATOM 626 O O . ARG A 1 82 ? 9.094 0.547 4.700 1.00 87.38 82 ARG A O 1
ATOM 633 N N . ILE A 1 83 ? 8.966 2.634 5.486 1.00 82.44 83 ILE A N 1
ATOM 634 C CA . ILE A 1 83 ? 9.164 3.296 4.169 1.00 82.44 83 ILE A CA 1
ATOM 635 C C . ILE A 1 83 ? 10.644 3.339 3.759 1.00 82.44 83 ILE A C 1
ATOM 637 O O . ILE A 1 83 ? 10.946 3.399 2.572 1.00 82.44 83 ILE A O 1
ATOM 641 N N . ASP A 1 84 ? 11.544 3.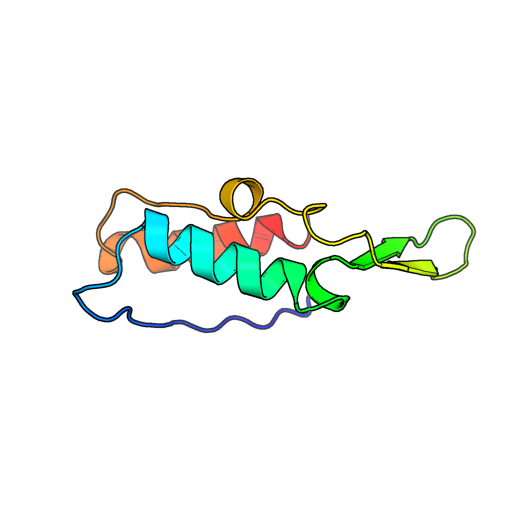363 4.733 1.00 70.56 84 ASP A N 1
ATOM 642 C CA . ASP A 1 84 ? 12.989 3.524 4.546 1.00 70.56 84 ASP A CA 1
ATOM 643 C C . ASP A 1 84 ? 13.676 2.551 5.521 1.00 70.56 84 ASP A C 1
ATOM 645 O O . ASP A 1 84 ? 14.090 2.995 6.598 1.00 70.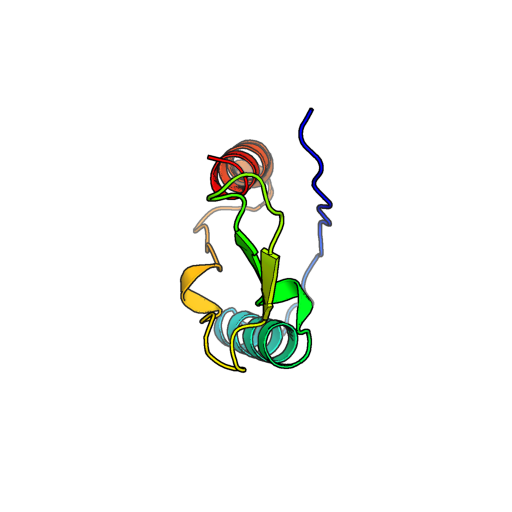56 84 ASP A O 1
ATOM 649 N N . PRO A 1 85 ? 13.615 1.229 5.236 1.00 58.53 85 PRO A N 1
ATOM 650 C CA . PRO A 1 85 ? 14.144 0.187 6.115 1.00 58.53 85 PRO A CA 1
ATOM 651 C C . PRO A 1 85 ? 15.676 0.164 6.171 1.00 58.53 85 PRO A C 1
ATOM 653 O O . PRO A 1 85 ? 16.325 0.466 5.144 1.00 58.53 85 PRO A O 1
#

Nearest PDB structures (foldseek):
  8fx6-assembly1_A  TM=5.611E-01  e=3.191E-01  Thermobifida fusca YX
  7x17-assembly1_A  TM=6.078E-01  e=5.135E-01  Pseudomonas aeruginosa PAO1
  8pv3-assembly1_Cg  TM=2.525E-01  e=2.452E+00  Thermochaetoides thermophila DSM 1495
  8otz-assembly1_YH  TM=2.925E-01  e=5.931E+00  Bos taurus

pLDDT: mean 91.24, std 7.32, range [58.53, 98.56]

Mean predicted aligned error: 4.33 Å